Protein AF-A0A355C9N6-F1 (afdb_monomer)

Foldseek 3Di:
DDDDDDDDDDDPPPDPPPCPVPPDDDDDDDDDPVVPDDCPDPDDDWDPPPHTPPDDPCFQLPARPQKDAPVRHRDDFDRDDSDTHDDPPRHDMDGD

Mean predicted aligned error: 12.77 Å

Radius of gyration: 44.12 Å; Cα contacts (8 Å, |Δi|>4): 73; chains: 1; bounding box: 68×48×125 Å

pLDDT: mean 85.02, std 19.23, range [38.56, 98.5]

Sequence (96 aa):
MKRQNLIILAGLIGLLPLNAQEKKYPERAPMTPAMTEYWLPQPPVVTPDPIPSDAIVLFDGKNLSQWVNSKGAPAEWTVHNGVFTVKKGTGDIQTK

Solvent-accessible surface area (backbone atoms only — not comparable to full-atom values): 6898 Å² total; per-residue (Å²): 134,92,86,78,89,85,85,89,92,87,86,77,86,69,77,72,79,84,66,76,73,73,83,76,70,83,74,78,79,81,87,55,74,73,82,75,64,76,82,69,84,71,80,83,90,71,52,68,78,96,56,44,72,82,60,83,80,63,66,85,41,76,59,53,86,46,34,15,21,89,83,73,44,78,44,72,54,46,69,54,94,56,41,71,45,88,38,87,91,62,72,60,70,43,72,112

Structure (mmCIF, N/CA/C/O backbone):
data_AF-A0A355C9N6-F1
#
_entry.id   AF-A0A355C9N6-F1
#
loop_
_atom_site.group_PDB
_atom_site.id
_atom_site.type_symbol
_atom_site.label_atom_id
_atom_site.label_alt_id
_atom_site.label_comp_id
_atom_site.label_asym_id
_atom_site.label_entity_id
_atom_site.label_seq_id
_atom_site.pdbx_PDB_ins_code
_atom_site.Cartn_x
_atom_site.Cartn_y
_atom_site.Cartn_z
_atom_site.occupancy
_atom_site.B_iso_or_equiv
_atom_site.auth_seq_id
_atom_site.auth_comp_id
_atom_site.auth_asym_id
_atom_site.auth_atom_id
_atom_site.pdbx_PDB_model_num
ATOM 1 N N . MET A 1 1 ? 49.273 22.606 -102.961 1.00 38.56 1 MET A N 1
ATOM 2 C CA . MET A 1 1 ? 49.358 24.081 -102.830 1.00 38.56 1 MET A CA 1
ATOM 3 C C . MET A 1 1 ? 48.440 24.505 -101.684 1.00 38.56 1 MET A C 1
ATOM 5 O O . MET A 1 1 ? 47.238 24.531 -101.865 1.00 38.56 1 MET A O 1
ATOM 9 N N . LYS A 1 2 ? 48.912 24.493 -100.431 1.00 45.25 2 LYS A N 1
ATOM 10 C CA . LYS A 1 2 ? 49.341 25.683 -99.664 1.00 45.25 2 LYS A CA 1
ATOM 11 C C . LYS A 1 2 ? 48.419 26.901 -99.832 1.00 45.25 2 LYS A C 1
ATOM 13 O O . LYS A 1 2 ? 48.661 27.679 -100.746 1.00 45.25 2 LYS A O 1
ATOM 18 N N . ARG A 1 3 ? 47.495 27.111 -98.886 1.00 52.28 3 ARG A N 1
ATOM 19 C CA . ARG A 1 3 ? 47.268 28.411 -98.224 1.00 52.28 3 ARG A CA 1
ATOM 20 C C . ARG A 1 3 ? 46.874 28.169 -96.764 1.00 52.28 3 ARG A C 1
ATOM 22 O O . ARG A 1 3 ? 46.045 27.317 -96.477 1.00 52.28 3 ARG A O 1
ATOM 29 N N . GLN A 1 4 ? 47.584 28.857 -95.881 1.00 52.00 4 GLN A N 1
ATOM 30 C CA . GLN A 1 4 ? 47.611 28.718 -94.429 1.00 52.00 4 GLN A CA 1
ATOM 31 C C . GLN A 1 4 ? 46.909 29.934 -93.795 1.00 52.00 4 GLN A C 1
ATOM 33 O O . GLN A 1 4 ? 47.021 31.026 -94.341 1.00 52.00 4 GLN A O 1
ATOM 38 N N . ASN A 1 5 ? 46.228 29.690 -92.668 1.00 42.22 5 ASN A N 1
ATOM 39 C CA . ASN A 1 5 ? 45.982 30.522 -91.472 1.00 42.22 5 ASN A CA 1
ATOM 40 C C . ASN A 1 5 ? 45.770 32.049 -91.589 1.00 42.22 5 ASN A C 1
ATOM 42 O O . ASN A 1 5 ? 46.690 32.736 -92.012 1.00 42.22 5 ASN A O 1
ATOM 46 N N . LEU A 1 6 ? 44.671 32.575 -91.005 1.00 46.00 6 LEU A N 1
ATOM 47 C CA . LEU A 1 6 ? 44.680 33.481 -89.820 1.00 46.00 6 LEU A CA 1
ATOM 48 C C . LEU A 1 6 ? 43.240 33.913 -89.413 1.00 46.00 6 LEU A C 1
ATOM 50 O O . LEU A 1 6 ? 42.539 34.505 -90.221 1.00 46.00 6 LEU A O 1
ATOM 54 N N . ILE A 1 7 ? 42.715 33.445 -88.267 1.00 51.94 7 ILE A N 1
ATOM 55 C CA . ILE A 1 7 ? 42.533 34.143 -86.956 1.00 51.94 7 ILE A CA 1
ATOM 56 C C . ILE A 1 7 ? 41.168 34.860 -86.810 1.00 51.94 7 ILE A C 1
ATOM 58 O O . ILE A 1 7 ? 40.912 35.859 -87.464 1.00 51.94 7 ILE A O 1
ATOM 62 N N . ILE A 1 8 ? 40.192 34.217 -86.145 1.00 45.06 8 ILE A N 1
ATOM 63 C CA . ILE A 1 8 ? 39.781 34.339 -84.716 1.00 45.06 8 ILE A CA 1
ATOM 64 C C . ILE A 1 8 ? 38.930 35.589 -84.441 1.00 45.06 8 ILE A C 1
ATOM 66 O O . ILE A 1 8 ? 39.472 36.681 -84.333 1.00 45.06 8 ILE A O 1
ATOM 70 N N . LEU A 1 9 ? 37.627 35.385 -84.189 1.00 43.03 9 LEU A N 1
ATOM 71 C CA . LEU A 1 9 ? 36.924 35.988 -83.043 1.00 43.03 9 LEU A CA 1
ATOM 72 C C . LEU A 1 9 ? 35.585 35.273 -82.769 1.00 43.03 9 LEU A C 1
ATOM 74 O O . LEU A 1 9 ? 34.506 35.832 -82.920 1.00 43.03 9 LEU A O 1
ATOM 78 N N . ALA A 1 10 ? 35.647 34.004 -82.377 1.00 48.53 10 ALA A N 1
ATOM 79 C CA . ALA A 1 10 ? 34.495 33.292 -81.822 1.00 48.53 10 ALA A CA 1
ATOM 80 C C . ALA A 1 10 ? 34.998 32.355 -80.725 1.00 48.53 10 ALA A C 1
ATOM 82 O O . ALA A 1 10 ? 35.117 31.150 -80.915 1.00 48.53 10 ALA A O 1
ATOM 83 N N . GLY A 1 11 ? 35.409 32.928 -79.597 1.00 47.56 11 GLY A N 1
ATOM 84 C CA . GLY A 1 11 ? 35.927 32.125 -78.498 1.00 47.56 11 GLY A CA 1
ATOM 85 C C . GLY A 1 11 ? 36.493 32.956 -77.368 1.00 47.56 11 GLY A C 1
ATOM 86 O O . GLY A 1 11 ? 37.706 33.009 -77.237 1.00 47.56 11 GLY A O 1
ATOM 87 N N . LEU A 1 12 ? 35.620 33.591 -76.576 1.00 50.84 12 LEU A N 1
ATOM 88 C CA . LEU A 1 12 ? 35.816 33.733 -75.127 1.00 50.84 12 LEU A CA 1
ATOM 89 C C . LEU A 1 12 ? 34.554 34.263 -74.414 1.00 50.84 12 LEU A C 1
ATOM 91 O O . LEU A 1 12 ? 34.610 35.227 -73.661 1.00 5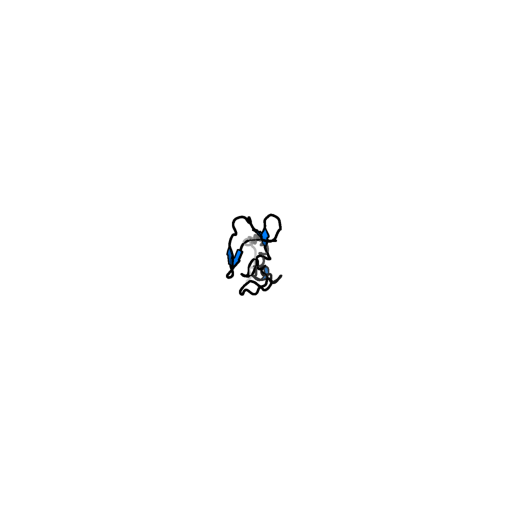0.84 12 LEU A O 1
ATOM 95 N N . ILE A 1 13 ? 33.404 33.603 -74.582 1.00 54.44 13 ILE A N 1
ATOM 96 C CA . ILE A 1 13 ? 32.452 33.543 -73.459 1.00 54.44 13 ILE A CA 1
ATOM 97 C C . ILE A 1 13 ? 32.965 32.385 -72.610 1.00 54.44 13 ILE A C 1
ATOM 99 O O . ILE A 1 13 ? 32.517 31.247 -72.729 1.00 54.44 13 ILE A O 1
ATOM 103 N N . GLY A 1 14 ? 34.031 32.655 -71.854 1.00 51.81 14 GLY A N 1
ATOM 104 C CA . GLY A 1 14 ? 34.463 31.751 -70.804 1.00 51.81 14 GLY A CA 1
ATOM 105 C C . GLY A 1 14 ? 33.286 31.607 -69.857 1.00 51.81 14 GLY A C 1
ATOM 106 O O . GLY A 1 14 ? 32.867 32.594 -69.255 1.00 51.81 14 GLY A O 1
ATOM 107 N N . LEU A 1 15 ? 32.720 30.399 -69.809 1.00 54.22 15 LEU A N 1
ATOM 108 C CA . LEU A 1 15 ? 31.774 29.971 -68.793 1.00 54.22 15 LEU A CA 1
ATOM 109 C C . LEU A 1 15 ? 32.226 30.562 -67.457 1.00 54.22 15 LEU A C 1
ATOM 111 O O . LEU A 1 15 ? 33.265 30.167 -66.933 1.00 54.22 15 LEU A O 1
ATOM 115 N N . LEU A 1 16 ? 31.448 31.484 -66.895 1.00 54.38 16 LEU A N 1
ATOM 116 C CA . LEU A 1 16 ? 31.427 31.612 -65.450 1.00 54.38 16 LEU A CA 1
ATOM 117 C C . LEU A 1 16 ? 30.889 30.261 -64.973 1.00 54.38 16 LEU A C 1
ATOM 119 O O . LEU A 1 16 ? 29.739 29.952 -65.303 1.00 54.38 16 LEU A O 1
ATOM 123 N N . PRO A 1 17 ? 31.654 29.406 -64.266 1.00 52.16 17 PRO A N 1
ATOM 124 C CA . PRO A 1 17 ? 31.010 28.384 -63.475 1.00 52.16 17 PRO A CA 1
ATOM 125 C C . PRO A 1 17 ? 30.088 29.121 -62.507 1.00 52.16 17 PRO A C 1
ATOM 127 O O . PRO A 1 17 ? 30.524 29.679 -61.503 1.00 52.16 17 PRO A O 1
ATOM 130 N N . LEU A 1 18 ? 28.798 29.111 -62.836 1.00 54.09 18 LEU A N 1
ATOM 131 C CA . LEU A 1 18 ? 27.674 29.455 -61.982 1.00 54.09 18 LEU A CA 1
ATOM 132 C C . LEU A 1 18 ? 27.557 28.408 -60.862 1.00 54.09 18 LEU A C 1
ATOM 134 O O . LEU A 1 18 ? 26.485 27.912 -60.557 1.00 54.09 18 LEU A O 1
ATOM 138 N N . ASN A 1 19 ? 28.677 28.025 -60.258 1.00 59.88 19 ASN A N 1
ATOM 139 C CA . ASN A 1 19 ? 28.676 27.322 -59.000 1.00 59.88 19 ASN A CA 1
ATOM 140 C C . ASN A 1 19 ? 28.552 28.416 -57.948 1.00 59.88 19 ASN A C 1
ATOM 142 O O . ASN A 1 19 ? 29.531 28.804 -57.311 1.00 59.88 19 ASN A O 1
ATOM 146 N N . ALA A 1 20 ? 27.331 28.929 -57.781 1.00 57.53 20 ALA A N 1
ATOM 147 C CA . ALA A 1 20 ? 26.901 29.344 -56.462 1.00 57.53 20 ALA A CA 1
ATOM 148 C C . ALA A 1 20 ? 27.151 28.128 -55.560 1.00 57.53 20 ALA A C 1
ATOM 150 O O . ALA A 1 20 ? 26.369 27.182 -55.540 1.00 57.53 20 ALA A O 1
ATOM 151 N N . GLN A 1 21 ? 28.323 28.081 -54.925 1.00 64.38 21 GLN A N 1
ATOM 152 C CA . GLN A 1 21 ? 28.626 27.083 -53.917 1.00 64.38 21 GLN A CA 1
ATOM 153 C C . GLN A 1 21 ? 27.713 27.419 -52.741 1.00 64.38 21 GLN A C 1
ATOM 155 O O . GLN A 1 21 ? 28.079 28.202 -51.864 1.00 64.38 21 GLN A O 1
ATOM 160 N N . GLU A 1 22 ? 26.488 26.886 -52.754 1.00 65.69 22 GLU A N 1
ATOM 161 C CA . GLU A 1 22 ? 25.690 26.785 -51.541 1.00 65.69 22 GLU A CA 1
ATOM 162 C C . GLU A 1 22 ? 26.603 26.158 -50.489 1.00 65.69 22 GLU A C 1
ATOM 164 O O . GLU A 1 22 ? 27.069 25.027 -50.650 1.00 65.69 22 GLU A O 1
ATOM 169 N N . LYS A 1 23 ? 26.915 26.909 -49.427 1.00 65.62 23 LYS A N 1
ATOM 170 C CA . LYS A 1 23 ? 27.589 26.356 -48.254 1.00 65.62 23 LYS A CA 1
ATOM 171 C C . LYS A 1 23 ? 26.624 25.361 -47.614 1.00 65.62 23 LYS A C 1
ATOM 173 O O . LYS A 1 23 ? 25.866 25.720 -46.717 1.00 65.62 23 LYS A O 1
ATOM 178 N N . LYS A 1 24 ? 26.620 24.121 -48.100 1.00 72.81 24 LYS A N 1
ATOM 179 C CA . LYS A 1 24 ? 25.919 23.020 -47.450 1.00 72.81 24 LYS A CA 1
ATOM 180 C C . LYS A 1 24 ? 26.660 22.714 -46.160 1.00 72.81 24 LYS A C 1
ATOM 182 O O . LYS A 1 24 ? 27.751 22.148 -46.171 1.00 72.81 24 LYS A O 1
ATOM 187 N N . TYR A 1 25 ? 26.087 23.159 -45.050 1.00 80.56 25 TYR A N 1
ATOM 188 C CA . TYR A 1 25 ? 26.506 22.701 -43.735 1.00 80.56 25 TYR A CA 1
ATOM 189 C C . TYR A 1 25 ? 26.233 21.196 -43.629 1.00 80.56 25 TYR A C 1
ATOM 191 O O . TYR A 1 25 ? 25.251 20.727 -44.211 1.00 80.56 25 TYR A O 1
ATOM 199 N N . PRO A 1 26 ? 27.080 20.432 -42.919 1.00 83.38 26 PRO A N 1
ATOM 200 C CA . PRO A 1 26 ? 26.808 19.024 -42.694 1.00 83.38 26 PRO A CA 1
ATOM 201 C C . PRO A 1 26 ? 25.463 18.886 -41.979 1.00 83.38 26 PRO A C 1
ATOM 203 O O . PRO A 1 26 ? 25.209 19.546 -40.967 1.00 83.38 26 PRO A O 1
ATOM 206 N N . GLU A 1 27 ? 24.595 18.043 -42.529 1.00 86.12 27 GLU A N 1
ATOM 207 C CA . GLU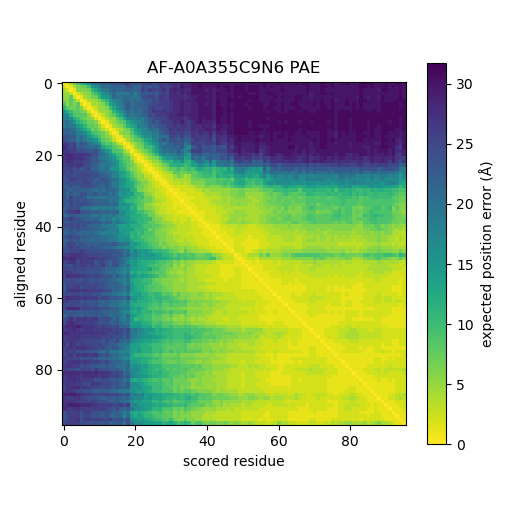 A 1 27 ? 23.351 17.680 -41.867 1.00 86.12 27 GLU A CA 1
ATOM 208 C C . GLU A 1 27 ? 23.667 16.972 -40.548 1.00 86.12 27 GLU A C 1
ATOM 210 O O . GLU A 1 27 ? 24.715 16.337 -40.382 1.00 86.12 27 GLU A O 1
ATOM 215 N N . ARG A 1 28 ? 22.765 17.107 -39.574 1.00 86.12 28 ARG A N 1
ATOM 216 C CA . ARG A 1 28 ? 22.906 16.372 -38.317 1.00 86.12 28 ARG A CA 1
ATOM 217 C C . ARG A 1 28 ? 22.904 14.883 -38.635 1.00 86.12 28 ARG A C 1
ATOM 219 O O . ARG A 1 28 ? 22.094 14.430 -39.441 1.00 86.12 28 ARG A O 1
ATOM 226 N N . ALA A 1 29 ? 23.795 14.138 -37.982 1.00 87.75 29 ALA A N 1
ATOM 227 C CA . ALA A 1 29 ? 23.795 12.690 -38.101 1.00 87.75 29 ALA A CA 1
ATOM 228 C C . ALA A 1 29 ? 22.387 12.152 -37.784 1.00 87.75 29 ALA A C 1
ATOM 230 O O . ALA A 1 29 ? 21.745 12.653 -36.850 1.00 87.75 29 ALA A O 1
ATOM 231 N N . PRO A 1 30 ? 21.891 11.172 -38.556 1.00 91.44 30 PRO A N 1
ATOM 232 C CA . PRO A 1 30 ? 20.586 10.591 -38.301 1.00 91.44 30 PRO A CA 1
ATOM 233 C C . PRO A 1 30 ? 20.564 10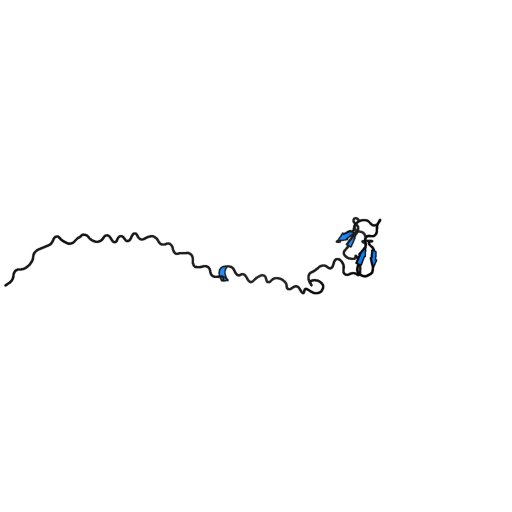.006 -36.889 1.00 91.44 30 PRO A C 1
ATOM 235 O O . PRO A 1 30 ? 21.511 9.342 -36.463 1.00 91.44 30 PRO A O 1
ATOM 238 N N . MET A 1 31 ? 19.484 10.265 -36.154 1.00 93.94 31 MET A N 1
ATOM 239 C CA . MET A 1 31 ? 19.315 9.670 -34.835 1.00 93.94 31 MET A CA 1
ATOM 240 C C . MET A 1 31 ? 19.174 8.155 -34.959 1.00 93.94 31 MET A C 1
ATOM 242 O O . MET A 1 31 ? 18.434 7.652 -35.804 1.00 93.94 31 MET A O 1
ATOM 246 N N . THR A 1 32 ? 19.846 7.436 -34.069 1.00 95.31 32 THR A N 1
ATOM 247 C CA . THR A 1 32 ? 19.638 5.999 -33.866 1.00 95.31 32 THR A CA 1
ATOM 248 C C . THR A 1 32 ? 18.902 5.785 -32.542 1.00 95.31 32 THR A C 1
ATOM 250 O O . THR A 1 32 ? 19.204 6.526 -31.604 1.00 95.31 32 THR A O 1
ATOM 253 N N . PRO A 1 33 ? 18.029 4.770 -32.396 1.00 95.12 33 PRO A N 1
ATOM 254 C CA . PRO A 1 33 ? 17.316 4.502 -31.136 1.00 95.12 33 PRO A CA 1
ATOM 255 C C . PRO A 1 33 ? 18.229 4.437 -29.898 1.00 95.12 33 PRO A C 1
ATOM 257 O O . PRO A 1 33 ? 17.926 5.014 -28.855 1.00 95.12 33 PRO A O 1
ATOM 260 N N . ALA A 1 34 ? 19.427 3.864 -30.061 1.00 94.62 34 ALA A N 1
ATOM 261 C CA . ALA A 1 34 ? 20.441 3.743 -29.014 1.00 94.62 34 ALA A CA 1
ATOM 262 C C . ALA A 1 34 ? 20.891 5.080 -28.387 1.00 94.62 34 ALA A C 1
ATOM 264 O O . ALA A 1 34 ? 21.421 5.084 -27.282 1.00 94.62 34 ALA A O 1
ATOM 265 N N . MET A 1 35 ? 20.684 6.220 -29.059 1.00 95.38 35 MET A N 1
ATOM 266 C CA . MET A 1 35 ? 21.026 7.542 -28.512 1.00 95.38 35 MET A CA 1
ATOM 267 C C . MET A 1 35 ? 20.111 7.963 -27.350 1.00 95.38 35 MET A C 1
ATOM 269 O O . MET A 1 35 ? 20.431 8.923 -26.654 1.00 95.38 35 MET A O 1
ATOM 273 N N . THR A 1 36 ? 18.983 7.275 -27.148 1.00 95.88 36 THR A N 1
ATOM 274 C CA . THR A 1 36 ? 17.963 7.616 -26.140 1.00 95.88 36 THR A CA 1
ATOM 275 C C . THR A 1 36 ? 17.607 6.465 -25.196 1.00 95.88 36 THR A C 1
ATOM 277 O O . THR A 1 36 ? 16.778 6.642 -24.308 1.00 95.88 36 THR A O 1
ATOM 280 N N . GLU A 1 37 ? 18.212 5.291 -25.369 1.00 96.12 37 GLU A N 1
ATOM 281 C CA . GLU A 1 37 ? 17.942 4.107 -24.549 1.00 96.12 37 GLU A CA 1
ATOM 282 C C . GLU A 1 37 ? 18.986 3.977 -23.433 1.00 96.12 37 GLU A C 1
ATOM 284 O O . GLU A 1 37 ? 20.152 3.658 -23.675 1.00 96.12 37 GLU A O 1
ATOM 289 N N . TYR A 1 38 ? 18.556 4.217 -22.192 1.00 95.69 38 TYR A N 1
ATOM 290 C CA . TYR A 1 38 ? 19.370 4.041 -20.990 1.00 95.69 38 TYR A CA 1
ATOM 291 C C . TYR A 1 38 ? 18.873 2.832 -20.194 1.00 95.69 38 TYR A C 1
ATOM 293 O O . TYR A 1 38 ? 17.687 2.723 -19.893 1.00 95.69 38 TYR A O 1
ATOM 301 N N . TRP A 1 39 ? 19.791 1.941 -19.818 1.00 94.94 39 TRP A N 1
ATOM 302 C CA . TRP A 1 39 ? 19.470 0.670 -19.150 1.00 94.94 39 TRP A CA 1
ATOM 303 C C . TRP A 1 39 ? 19.659 0.698 -17.629 1.00 94.94 39 TRP A C 1
ATOM 305 O O . TRP A 1 39 ? 19.413 -0.304 -16.959 1.00 94.94 39 TRP A O 1
ATOM 315 N N . LEU A 1 40 ? 20.141 1.819 -17.082 1.00 96.44 40 LEU A N 1
ATOM 316 C CA . LEU A 1 40 ? 20.471 1.970 -15.668 1.00 96.44 40 LEU A CA 1
ATOM 317 C C . LEU A 1 40 ? 19.931 3.291 -15.096 1.00 96.44 40 LEU A C 1
ATOM 319 O O . LEU A 1 40 ? 19.929 4.297 -15.808 1.00 96.44 40 LEU A O 1
ATOM 323 N N . PRO A 1 41 ? 19.555 3.309 -13.802 1.00 95.75 41 PRO A N 1
ATOM 324 C CA . PRO A 1 41 ? 19.527 2.161 -12.885 1.00 95.75 41 PRO A CA 1
ATOM 325 C C . PRO A 1 41 ? 18.409 1.168 -13.234 1.00 95.75 41 PRO A C 1
ATOM 327 O O . PRO A 1 41 ? 17.374 1.554 -13.771 1.00 95.75 41 PRO A O 1
ATOM 330 N N . GLN A 1 42 ? 18.616 -0.115 -12.924 1.00 96.94 42 GLN A N 1
ATOM 331 C CA . GLN A 1 42 ? 17.538 -1.094 -13.064 1.00 96.94 42 GLN A CA 1
ATOM 332 C C . GLN A 1 42 ? 16.490 -0.866 -11.965 1.00 96.94 42 GLN A C 1
ATOM 334 O O . GLN A 1 42 ? 16.872 -0.687 -10.803 1.00 96.94 42 GLN A O 1
ATOM 339 N N . PRO A 1 43 ? 15.187 -0.890 -12.294 1.00 96.62 43 PRO A N 1
ATOM 340 C CA . PRO A 1 43 ? 14.136 -0.860 -11.287 1.00 96.62 43 PRO A CA 1
ATOM 341 C C . PRO A 1 43 ? 14.256 -2.046 -10.311 1.00 96.62 43 PRO A C 1
ATOM 343 O O . PRO A 1 43 ? 14.574 -3.157 -10.747 1.00 96.62 43 PRO A O 1
ATOM 346 N N . PRO A 1 44 ? 13.985 -1.850 -9.008 1.00 96.81 44 PRO A N 1
ATOM 347 C CA . PRO A 1 44 ? 13.906 -2.948 -8.051 1.00 96.81 44 PRO A CA 1
ATOM 348 C C . PRO A 1 44 ? 12.853 -3.980 -8.463 1.00 96.81 44 PRO A C 1
ATOM 350 O O . PRO A 1 44 ? 11.774 -3.631 -8.941 1.00 96.81 44 PRO A O 1
ATOM 353 N N . VAL A 1 45 ? 13.158 -5.258 -8.245 1.00 97.19 45 VAL A N 1
ATOM 354 C CA . VAL A 1 45 ? 12.204 -6.347 -8.481 1.00 97.19 45 VAL A CA 1
ATOM 355 C C . VAL A 1 45 ? 11.256 -6.446 -7.289 1.00 97.19 45 VAL A C 1
ATOM 357 O O . VAL A 1 45 ? 11.705 -6.572 -6.151 1.00 97.19 45 VAL A O 1
ATOM 360 N N . VAL A 1 46 ? 9.951 -6.436 -7.557 1.00 97.75 46 VAL A N 1
ATOM 361 C CA . VAL A 1 46 ? 8.892 -6.557 -6.548 1.00 97.75 46 VAL A CA 1
ATOM 362 C C . VAL A 1 46 ? 8.071 -7.810 -6.829 1.00 97.75 46 VAL A C 1
ATOM 364 O O . VAL A 1 46 ? 7.598 -8.011 -7.948 1.00 97.75 46 VAL A O 1
ATOM 367 N N . THR A 1 47 ? 7.905 -8.664 -5.817 1.00 97.56 47 THR A N 1
ATOM 368 C CA . THR A 1 47 ? 7.057 -9.864 -5.922 1.00 97.56 47 THR A CA 1
ATOM 369 C C . THR A 1 47 ? 5.616 -9.506 -5.553 1.00 97.56 47 THR A C 1
ATOM 371 O O . THR A 1 47 ? 5.431 -8.936 -4.480 1.00 97.56 47 THR A O 1
ATOM 374 N N . PRO A 1 48 ? 4.603 -9.816 -6.386 1.00 93.50 48 PRO A N 1
ATOM 375 C CA . PRO A 1 48 ? 3.268 -9.234 -6.225 1.00 93.50 48 PRO A CA 1
ATOM 376 C C . PRO A 1 48 ? 2.268 -9.926 -5.269 1.00 93.50 48 PRO A C 1
ATOM 378 O O . PRO A 1 48 ? 1.217 -9.330 -5.062 1.00 93.50 48 PRO A O 1
ATOM 381 N N . ASP A 1 49 ? 2.498 -11.114 -4.685 1.00 86.50 49 ASP A N 1
ATOM 382 C CA . ASP A 1 49 ? 1.375 -11.919 -4.136 1.00 86.50 49 ASP A CA 1
ATOM 383 C C . ASP A 1 49 ? 1.501 -12.369 -2.660 1.00 86.50 49 ASP A C 1
ATOM 385 O O . ASP A 1 49 ? 2.560 -12.872 -2.267 1.00 86.50 49 ASP A O 1
ATOM 389 N N . PRO A 1 50 ? 0.426 -12.256 -1.838 1.00 90.38 50 PRO A N 1
ATOM 390 C CA . PRO A 1 50 ? -0.803 -11.456 -2.042 1.00 90.38 50 PRO A CA 1
ATOM 391 C C . PRO A 1 50 ? -0.610 -9.954 -1.805 1.00 90.38 50 PRO A C 1
ATOM 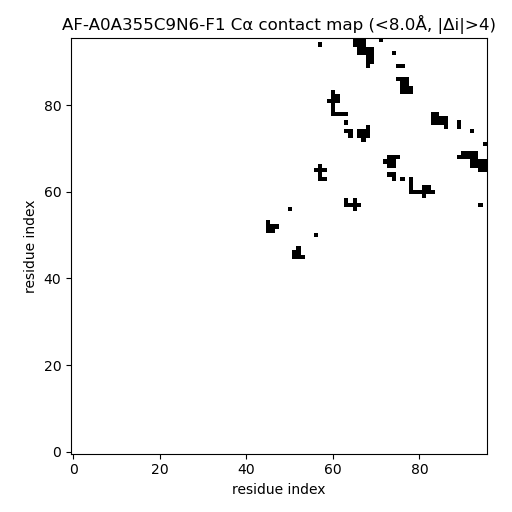393 O O . PRO A 1 50 ? -1.500 -9.151 -2.078 1.00 90.38 50 PRO A O 1
ATOM 396 N N . ILE A 1 51 ? 0.535 -9.571 -1.250 1.00 94.06 51 ILE A N 1
ATOM 397 C CA . ILE A 1 51 ? 0.918 -8.194 -0.974 1.00 94.06 51 ILE A CA 1
ATOM 398 C C . ILE A 1 51 ? 2.299 -7.992 -1.602 1.00 94.06 51 ILE A C 1
ATOM 400 O O . ILE A 1 51 ? 3.139 -8.886 -1.457 1.00 94.06 51 ILE A O 1
ATOM 404 N N . PRO A 1 52 ? 2.560 -6.847 -2.261 1.00 97.31 52 PRO A N 1
ATOM 405 C CA . PRO A 1 52 ? 3.878 -6.560 -2.800 1.00 97.31 52 PRO A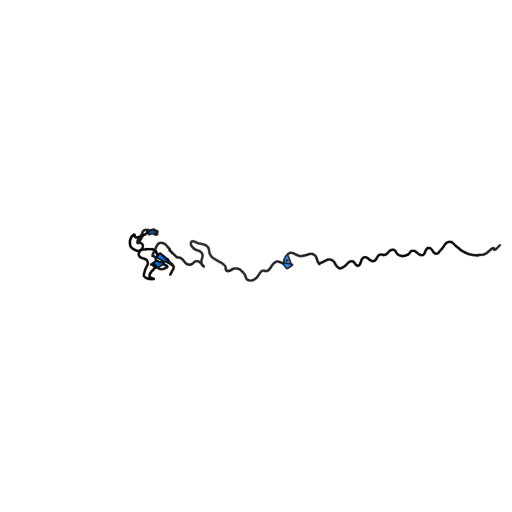 CA 1
ATOM 406 C C . PRO A 1 52 ? 4.973 -6.710 -1.742 1.00 97.31 52 PRO A C 1
ATOM 408 O O . PRO A 1 52 ? 4.812 -6.275 -0.601 1.00 97.31 52 PRO A O 1
ATOM 411 N N . SER A 1 53 ? 6.101 -7.304 -2.125 1.00 96.75 53 SER A N 1
ATOM 412 C CA . SER A 1 53 ? 7.224 -7.554 -1.210 1.00 96.75 53 SER A CA 1
ATOM 413 C C . SER A 1 53 ? 7.804 -6.287 -0.572 1.00 96.75 53 SER A C 1
ATOM 415 O O . SER A 1 53 ? 8.466 -6.367 0.458 1.00 96.75 53 SER A O 1
ATOM 417 N N . ASP A 1 54 ? 7.594 -5.134 -1.200 1.00 97.38 54 ASP A N 1
ATOM 418 C CA . ASP A 1 54 ? 8.052 -3.821 -0.753 1.00 97.38 54 ASP A CA 1
ATOM 419 C C . ASP A 1 54 ? 6.960 -2.999 -0.042 1.00 97.38 54 ASP A C 1
ATOM 421 O O . ASP A 1 54 ? 7.222 -1.878 0.395 1.00 97.38 54 ASP A O 1
ATOM 425 N N . ALA A 1 55 ? 5.744 -3.532 0.104 1.00 97.06 55 ALA A N 1
ATOM 426 C CA . ALA A 1 55 ? 4.644 -2.808 0.725 1.00 97.06 55 ALA A CA 1
ATOM 427 C C . ALA A 1 55 ? 4.681 -2.873 2.259 1.00 97.06 55 ALA A C 1
ATOM 429 O O . ALA A 1 55 ? 5.010 -3.888 2.877 1.00 97.06 55 ALA A O 1
ATOM 430 N N . ILE A 1 56 ? 4.230 -1.786 2.889 1.00 96.69 56 ILE A N 1
ATOM 431 C CA . ILE A 1 56 ? 3.933 -1.752 4.323 1.00 96.69 56 ILE A CA 1
ATOM 432 C C . ILE A 1 56 ? 2.496 -2.232 4.528 1.00 96.69 56 ILE A C 1
ATOM 434 O O . ILE A 1 56 ? 1.540 -1.606 4.066 1.00 96.69 56 ILE A O 1
ATOM 438 N N . VAL A 1 57 ? 2.330 -3.336 5.254 1.00 96.50 57 VAL A N 1
ATOM 439 C CA . VAL A 1 57 ? 1.010 -3.912 5.529 1.00 96.50 57 VAL A CA 1
ATOM 440 C C . VAL A 1 57 ? 0.324 -3.158 6.661 1.00 96.50 57 VAL A C 1
ATOM 442 O O . VAL A 1 57 ? 0.587 -3.413 7.833 1.00 96.50 57 VAL A O 1
ATOM 445 N N . LEU A 1 58 ? -0.582 -2.240 6.319 1.00 98.00 58 LEU A N 1
ATOM 446 C CA . LEU A 1 58 ? -1.325 -1.469 7.322 1.00 98.00 58 LEU A CA 1
ATOM 447 C C . LEU A 1 58 ? -2.369 -2.312 8.067 1.00 98.00 58 LEU A C 1
ATOM 449 O O . LEU A 1 58 ? -2.639 -2.059 9.240 1.00 98.00 58 LEU A O 1
ATOM 453 N N . PHE A 1 59 ? -2.960 -3.312 7.414 1.00 97.81 59 PHE A N 1
ATOM 454 C CA . PHE A 1 59 ? -3.894 -4.237 8.046 1.00 97.81 59 PHE A CA 1
ATOM 455 C C . PHE A 1 59 ? -3.938 -5.563 7.286 1.00 97.81 59 PHE A C 1
ATOM 457 O O . PHE A 1 59 ? -4.157 -5.581 6.079 1.00 97.81 59 PHE A O 1
ATOM 464 N N . ASP A 1 60 ? -3.752 -6.668 8.004 1.00 95.88 60 ASP A N 1
ATOM 465 C CA . ASP A 1 60 ? -3.729 -8.036 7.467 1.00 95.88 60 ASP A CA 1
ATOM 466 C C . ASP A 1 60 ? -4.852 -8.917 8.042 1.00 95.88 60 ASP A C 1
ATOM 468 O O . ASP A 1 60 ? -4.790 -10.145 7.981 1.00 95.88 60 ASP A O 1
ATOM 472 N N . GLY A 1 61 ? -5.860 -8.300 8.664 1.00 97.19 61 GLY A N 1
ATOM 473 C CA . GLY A 1 61 ? -6.949 -9.009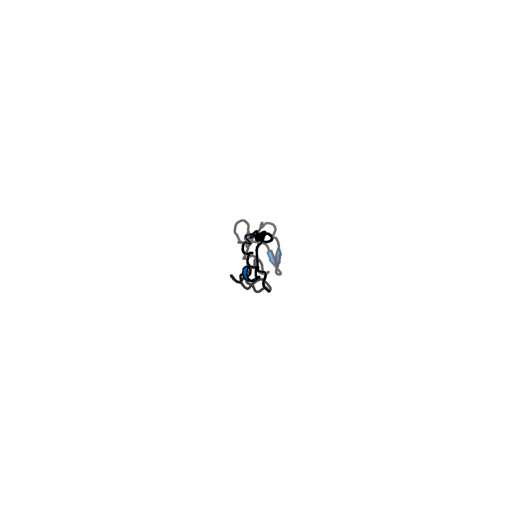 9.332 1.00 97.19 61 GLY A CA 1
ATOM 474 C C . GLY A 1 61 ? -6.695 -9.347 10.802 1.00 97.19 61 GLY A C 1
ATOM 475 O O . GLY A 1 61 ? -7.622 -9.802 11.472 1.00 97.19 61 GLY A O 1
ATOM 476 N N . LYS A 1 62 ? -5.481 -9.133 11.335 1.00 97.31 62 LYS A N 1
ATOM 477 C CA . LYS A 1 62 ? -5.132 -9.589 12.692 1.00 97.31 62 LYS A CA 1
ATOM 478 C C . LYS A 1 62 ? -5.261 -8.519 13.764 1.00 97.31 62 LYS A C 1
ATOM 480 O O . LYS A 1 62 ? -5.752 -8.806 14.852 1.00 97.31 62 LYS A O 1
ATOM 485 N N . ASN A 1 63 ? -4.750 -7.314 13.518 1.00 97.50 63 ASN A N 1
ATOM 486 C CA . ASN A 1 63 ? -4.666 -6.265 14.537 1.00 97.50 63 ASN A CA 1
ATOM 487 C C . ASN A 1 63 ? -4.431 -4.873 13.930 1.00 97.50 63 ASN A C 1
ATOM 489 O O . ASN A 1 63 ? -4.137 -4.739 12.748 1.00 97.50 63 ASN A O 1
ATOM 493 N N . LEU A 1 64 ? -4.511 -3.841 14.773 1.00 98.19 64 LEU A N 1
ATOM 494 C CA . LEU A 1 64 ? -4.279 -2.439 14.412 1.00 98.19 64 LEU A CA 1
ATOM 495 C C . LEU A 1 64 ? -2.866 -1.957 14.792 1.00 98.19 64 LEU A C 1
ATOM 497 O O . LEU A 1 64 ? -2.682 -0.804 15.164 1.00 98.19 64 LEU A O 1
ATOM 501 N N . SER A 1 65 ? -1.848 -2.822 14.735 1.00 97.19 65 SER A N 1
ATOM 502 C CA . SER A 1 65 ? -0.486 -2.477 15.185 1.00 97.19 65 SER A CA 1
ATOM 503 C C . SER A 1 65 ? 0.179 -1.356 14.387 1.00 97.19 65 SER A C 1
ATOM 505 O O . SER A 1 65 ? 1.081 -0.717 14.925 1.00 97.19 65 SER A O 1
ATOM 507 N N . GLN A 1 66 ? -0.254 -1.092 13.153 1.00 98.19 66 GLN A N 1
ATOM 508 C CA . GLN A 1 66 ? 0.223 0.036 12.340 1.00 98.19 66 GLN A CA 1
ATOM 509 C C . GLN A 1 66 ? -0.558 1.336 12.581 1.00 98.19 66 GLN A C 1
ATOM 511 O O . GLN A 1 66 ? -0.292 2.339 11.926 1.00 98.19 66 GLN A O 1
ATOM 516 N N . TRP A 1 67 ? -1.501 1.333 13.528 1.00 98.50 67 TRP A N 1
ATOM 517 C CA . TRP A 1 67 ? -2.410 2.445 13.785 1.00 98.50 67 TRP A CA 1
ATOM 518 C C . TRP A 1 67 ? -2.324 2.929 15.235 1.00 98.50 67 TRP A C 1
ATOM 520 O O . TRP A 1 67 ? -2.021 2.171 16.161 1.00 98.50 67 TRP A O 1
ATOM 530 N N . VAL A 1 68 ? -2.637 4.205 15.430 1.00 98.44 68 VAL A N 1
ATOM 531 C CA . VAL A 1 68 ? -2.812 4.881 16.723 1.00 98.44 68 VAL A CA 1
ATOM 532 C C . VAL A 1 68 ? -4.059 5.759 16.670 1.00 98.44 68 VAL A C 1
ATOM 534 O O . VAL A 1 68 ? -4.540 6.093 15.591 1.00 98.44 68 VAL A O 1
ATOM 537 N N . ASN A 1 69 ? -4.606 6.141 17.821 1.00 97.56 69 ASN A N 1
ATOM 538 C CA . ASN A 1 69 ? -5.629 7.183 17.873 1.00 97.56 69 ASN A CA 1
ATOM 539 C C . ASN A 1 69 ? -5.004 8.578 17.678 1.00 97.56 69 ASN A C 1
ATOM 541 O O . ASN A 1 69 ? -3.782 8.740 17.719 1.00 97.56 69 ASN A O 1
ATOM 545 N N . SER A 1 70 ? -5.832 9.614 17.537 1.00 95.38 70 SER A N 1
ATOM 546 C CA . SER A 1 70 ? -5.372 11.004 17.340 1.00 95.38 70 SER A CA 1
ATOM 547 C C . SER A 1 70 ? -4.506 11.571 18.479 1.00 95.38 70 SER A C 1
ATOM 549 O O . SER A 1 70 ? -3.962 12.664 18.351 1.00 95.38 70 SER A O 1
ATOM 551 N N . LYS A 1 71 ? -4.389 10.864 19.611 1.00 94.81 71 LYS A N 1
ATOM 552 C CA . LYS A 1 71 ? -3.562 11.237 20.769 1.00 94.81 71 LYS A CA 1
ATOM 553 C C . LYS A 1 71 ? -2.263 10.421 20.855 1.00 94.81 71 LYS A C 1
ATOM 555 O O . LYS A 1 71 ? -1.545 10.547 21.841 1.00 94.81 71 LYS A O 1
ATOM 560 N N . GLY A 1 72 ? -1.978 9.566 19.869 1.00 95.06 72 GLY A N 1
ATOM 561 C CA . GLY A 1 72 ? -0.793 8.701 19.843 1.00 95.06 72 GLY A CA 1
ATOM 562 C C . GLY A 1 72 ? -0.885 7.455 20.733 1.00 95.06 72 GLY A C 1
ATOM 563 O O . GLY A 1 72 ? 0.095 6.727 20.868 1.00 95.06 72 GLY A O 1
ATOM 564 N N . ALA A 1 73 ? -2.044 7.185 21.338 1.00 96.56 73 ALA A N 1
ATOM 565 C CA . ALA A 1 73 ? -2.296 5.958 22.092 1.00 96.56 73 ALA A CA 1
ATOM 566 C C . ALA A 1 73 ? -2.796 4.833 21.157 1.00 96.56 73 ALA A C 1
ATOM 568 O O . ALA A 1 73 ? -3.136 5.108 20.003 1.00 96.56 73 ALA A O 1
ATOM 569 N N . PRO A 1 74 ? -2.838 3.561 21.604 1.00 97.69 74 PRO A N 1
ATOM 570 C CA . PRO A 1 74 ? -3.289 2.452 20.763 1.00 97.69 74 PRO A CA 1
ATOM 571 C C . PRO A 1 74 ? -4.662 2.699 20.119 1.00 97.69 74 PRO A C 1
ATOM 573 O O . PRO A 1 74 ? -5.563 3.237 20.757 1.00 97.69 74 PRO A O 1
ATOM 576 N N . ALA A 1 75 ? -4.821 2.295 18.856 1.00 98.25 75 ALA A N 1
ATOM 577 C CA . ALA A 1 75 ? -6.104 2.339 18.161 1.00 98.25 75 ALA A CA 1
ATOM 578 C C . ALA A 1 75 ? -7.094 1.333 18.774 1.00 98.25 75 ALA A C 1
ATOM 580 O O . ALA A 1 75 ? -6.777 0.156 18.937 1.00 98.25 75 ALA A O 1
ATOM 581 N N . GLU A 1 76 ? -8.306 1.791 19.089 1.00 97.75 76 GLU A N 1
ATOM 582 C CA . GLU A 1 76 ? -9.285 1.009 19.863 1.00 97.75 76 GLU A CA 1
ATOM 583 C C . GLU A 1 76 ? -10.480 0.506 19.035 1.00 97.75 76 GLU A C 1
ATOM 585 O O . GLU A 1 76 ? -11.460 0.002 19.593 1.00 97.75 76 GLU A O 1
ATOM 590 N N . TRP A 1 77 ? -10.428 0.641 17.706 1.00 98.44 77 TRP A N 1
ATOM 591 C CA . TRP A 1 77 ? -11.447 0.065 16.826 1.00 98.44 77 TRP A CA 1
ATOM 592 C C . TRP A 1 77 ? -11.463 -1.467 16.950 1.00 98.44 77 TRP A C 1
ATOM 594 O O . TRP A 1 77 ? -10.469 -2.102 17.303 1.00 98.44 77 TRP A O 1
ATOM 604 N N . THR A 1 78 ? -12.624 -2.076 16.714 1.00 98.25 78 THR A N 1
ATOM 605 C CA . THR A 1 78 ? -12.830 -3.502 16.997 1.00 98.25 78 THR A CA 1
ATOM 606 C C . THR A 1 78 ? -12.372 -4.354 15.826 1.00 98.25 78 THR A C 1
ATOM 608 O O . THR A 1 78 ? -12.934 -4.240 14.742 1.00 98.25 78 THR A O 1
ATOM 611 N N . VAL A 1 79 ? -11.401 -5.240 16.052 1.00 98.31 79 VAL A N 1
ATOM 612 C CA . VAL A 1 79 ? -10.960 -6.242 15.070 1.00 98.31 79 VAL A CA 1
ATOM 613 C C . VAL A 1 79 ? -11.694 -7.555 15.321 1.00 98.31 79 VAL A C 1
ATOM 615 O O . VAL A 1 79 ? -11.645 -8.087 16.428 1.00 98.31 79 VAL A O 1
ATOM 618 N N . HIS A 1 80 ? -12.371 -8.082 14.306 1.00 98.00 80 HIS A N 1
ATOM 619 C CA . HIS A 1 80 ? -12.995 -9.403 14.344 1.00 98.00 80 HIS A CA 1
ATOM 620 C C . HIS A 1 80 ? -13.149 -9.958 12.922 1.00 98.00 80 HIS A C 1
ATOM 622 O O . HIS A 1 80 ? -13.366 -9.204 11.981 1.00 98.00 80 HIS A O 1
ATOM 628 N N . ASN A 1 81 ? -13.069 -11.282 12.749 1.00 97.50 81 ASN A N 1
ATOM 629 C CA . ASN A 1 81 ? -13.283 -11.962 11.459 1.00 97.50 81 ASN A CA 1
ATOM 630 C C . ASN A 1 81 ? -12.474 -11.383 10.280 1.00 97.50 81 ASN A C 1
ATOM 632 O O . ASN A 1 81 ? -12.993 -11.254 9.174 1.00 97.50 81 ASN A O 1
ATOM 636 N N . GLY A 1 82 ? -11.213 -11.005 10.510 1.00 97.88 82 GLY A N 1
ATOM 637 C CA . GLY A 1 82 ? -10.347 -10.478 9.452 1.00 97.88 82 GLY A CA 1
ATOM 638 C C . GLY A 1 82 ? -10.668 -9.048 9.009 1.00 97.88 82 GLY A C 1
ATOM 639 O O . GLY A 1 82 ? -10.046 -8.557 8.073 1.00 97.88 82 GLY A O 1
ATOM 640 N N . VAL A 1 83 ? -11.604 -8.364 9.671 1.00 98.38 83 VAL A N 1
ATOM 641 C CA . VAL A 1 83 ? -11.940 -6.958 9.427 1.00 98.38 83 VAL A CA 1
ATOM 642 C C . VAL A 1 83 ? -11.801 -6.157 10.712 1.00 98.38 83 VAL A C 1
ATOM 644 O O . VAL A 1 83 ? -11.802 -6.707 11.816 1.00 98.38 83 VAL A O 1
ATOM 647 N N . PHE A 1 84 ? -11.695 -4.841 10.583 1.00 98.19 84 PHE A N 1
ATOM 648 C CA . PHE A 1 84 ? -11.874 -3.945 11.712 1.00 98.19 84 PHE A CA 1
ATOM 649 C C . PHE A 1 84 ? -13.064 -3.021 11.461 1.00 98.19 84 PHE A C 1
ATOM 651 O O . PHE A 1 84 ? -13.314 -2.603 10.333 1.00 98.19 84 PHE A O 1
ATOM 658 N N . THR A 1 85 ? -13.796 -2.703 12.522 1.00 98.25 85 THR A N 1
ATOM 659 C CA . THR A 1 85 ? -14.999 -1.870 12.472 1.00 98.25 85 THR A CA 1
ATOM 660 C C . THR A 1 85 ? -14.859 -0.696 13.430 1.00 98.25 85 THR A C 1
ATOM 662 O O . THR A 1 85 ? -14.316 -0.833 14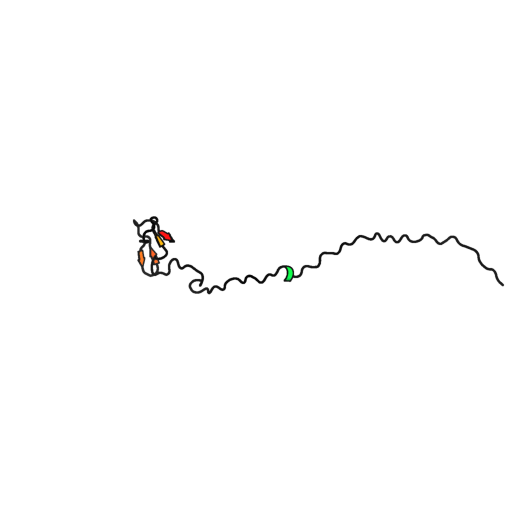.531 1.00 98.25 85 THR A O 1
ATOM 665 N N . VAL A 1 86 ? -15.379 0.462 13.016 1.00 97.94 86 VAL A N 1
ATOM 666 C CA . VAL A 1 86 ? -15.435 1.681 13.831 1.00 97.94 86 VAL A C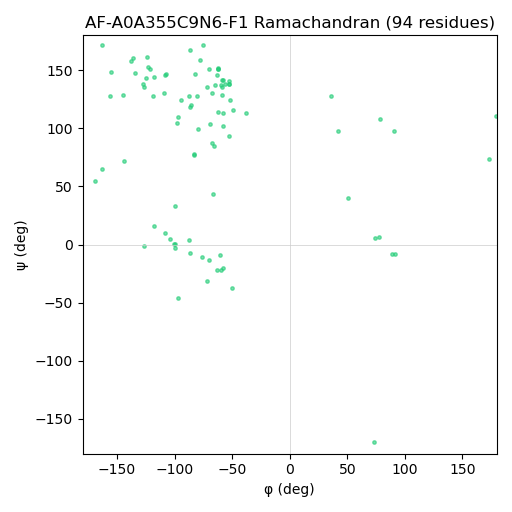A 1
ATOM 667 C C . VAL A 1 86 ? -16.068 1.383 15.189 1.00 97.94 86 VAL A C 1
ATOM 669 O O . VAL A 1 86 ? -17.218 0.945 15.265 1.00 97.94 86 VAL A O 1
ATOM 672 N N . LYS A 1 87 ? -15.352 1.700 16.271 1.00 97.88 87 LYS A N 1
ATOM 673 C CA . LYS A 1 87 ? -15.901 1.681 17.630 1.00 97.88 87 LYS A CA 1
ATOM 674 C C . LYS A 1 87 ? -16.304 3.100 18.025 1.00 97.88 87 LYS A C 1
ATOM 676 O O . LYS A 1 87 ? -15.468 3.951 18.315 1.00 97.88 87 LYS A O 1
ATOM 681 N N . LYS A 1 88 ? -17.609 3.385 18.016 1.00 96.69 88 LYS A N 1
ATOM 682 C CA . LYS A 1 88 ? -18.112 4.710 18.414 1.00 96.69 88 LYS A CA 1
ATOM 683 C C . LYS A 1 88 ? -17.638 5.055 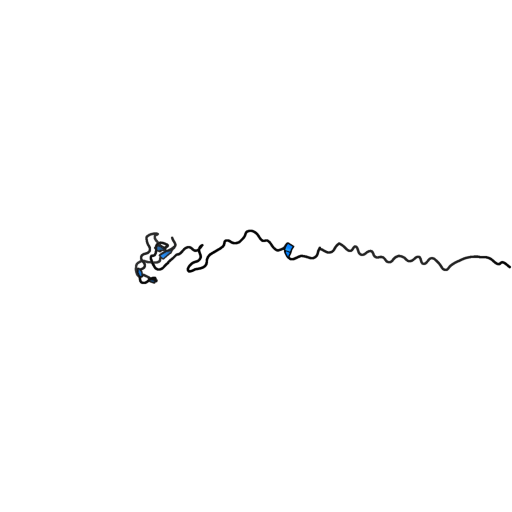19.830 1.00 96.69 88 LYS A C 1
ATOM 685 O O . LYS A 1 88 ? -17.663 4.210 20.719 1.00 96.69 88 LYS A O 1
ATOM 690 N N . GLY A 1 89 ? -17.224 6.305 20.021 1.00 96.38 89 GLY A N 1
ATOM 691 C CA . GLY A 1 89 ? -16.704 6.804 21.297 1.00 96.38 89 GLY A CA 1
ATOM 692 C C . GLY A 1 89 ? -15.186 6.695 21.469 1.00 96.38 89 GLY A C 1
ATOM 693 O O . GLY A 1 89 ? -14.674 7.281 22.415 1.00 96.38 89 GLY A O 1
ATOM 694 N N . THR A 1 90 ? -14.455 6.030 20.563 1.00 96.12 90 THR A N 1
ATOM 695 C CA . THR A 1 90 ? -12.979 5.945 20.639 1.00 96.12 90 THR A CA 1
ATOM 696 C C . THR A 1 90 ? -12.239 6.905 19.707 1.00 96.12 90 THR A C 1
ATOM 698 O O . THR A 1 90 ? -11.012 6.923 19.699 1.00 96.12 90 THR A O 1
ATOM 701 N N . GLY A 1 91 ? -12.972 7.710 18.933 1.00 96.06 91 GLY A N 1
ATOM 702 C CA . GLY A 1 91 ? -12.405 8.683 17.998 1.00 96.06 91 GLY A CA 1
ATOM 703 C C . GLY A 1 91 ? -11.782 8.064 16.745 1.00 96.06 91 GLY A C 1
ATOM 704 O O . GLY A 1 91 ? -11.952 6.871 16.462 1.00 96.06 91 GLY A O 1
ATOM 705 N N . ASP A 1 92 ? -11.081 8.916 16.001 1.00 97.88 92 ASP A N 1
ATOM 706 C CA . ASP A 1 92 ? -10.403 8.568 14.756 1.00 97.88 92 ASP A CA 1
ATOM 707 C C . ASP A 1 92 ? -9.087 7.826 15.019 1.00 97.88 92 ASP A C 1
ATOM 709 O O . ASP A 1 92 ? -8.482 7.927 16.094 1.00 97.88 92 ASP A O 1
ATOM 713 N N . ILE A 1 93 ? -8.634 7.092 14.004 1.00 98.38 93 ILE A N 1
ATOM 714 C CA . ILE A 1 93 ? -7.338 6.413 13.989 1.00 98.38 93 ILE A CA 1
ATOM 715 C C . ILE A 1 93 ? -6.502 6.913 12.810 1.00 98.38 93 ILE A C 1
ATOM 717 O O . ILE A 1 93 ? -7.039 7.306 11.777 1.00 98.38 93 ILE A O 1
ATOM 721 N N . GLN A 1 94 ? -5.185 6.881 12.968 1.00 98.31 94 GLN A N 1
ATOM 722 C CA . GLN A 1 94 ? -4.198 7.273 11.966 1.00 98.31 94 GLN A CA 1
ATOM 723 C C . GLN A 1 94 ? -3.047 6.267 11.956 1.00 98.31 94 GLN A C 1
ATOM 725 O O . GLN A 1 94 ? -2.843 5.551 12.940 1.00 98.31 94 GLN A O 1
ATOM 730 N N . THR A 1 95 ? -2.302 6.192 10.856 1.00 97.88 95 THR A N 1
ATOM 731 C CA . THR A 1 95 ? -1.064 5.406 10.826 1.00 97.88 95 THR A CA 1
ATOM 732 C C . THR A 1 95 ? -0.058 5.978 11.823 1.00 97.88 95 THR A C 1
ATOM 734 O O . THR A 1 95 ? -0.099 7.171 12.132 1.00 97.88 95 THR A O 1
ATOM 737 N N . LYS A 1 96 ? 0.805 5.115 12.355 1.00 94.12 96 LYS A N 1
ATOM 738 C CA . LYS A 1 96 ? 1.890 5.514 13.260 1.00 94.12 96 LYS A CA 1
ATOM 739 C C . LYS A 1 96 ? 2.870 6.500 12.636 1.00 94.12 96 LYS A C 1
ATOM 741 O O . LYS A 1 96 ? 3.067 6.432 11.404 1.00 94.12 96 LYS A O 1
#

Nearest PDB structures (foldseek):
  4qhz-assembly1_B  TM=8.635E-01  e=4.974E-06  Parabacteroides distasonis ATCC 8503

Secondary structure (DSSP, 8-state):
---------S--------------PPPPPPP-GGGT----SPPPP---SSS-TT---S--SS--TTEEETTSSBP-PEEETTEEE--TTS--EEE-